Protein AF-A0A136NRE8-F1 (afdb_monomer_lite)

Sequence (111 aa):
MTRDSALFTELLKPHYNDALKYCRALCASWSASDAEDVLQQSFLLAFENFPSLKEEAKFRSWFFKIITTTFYSSIRKHFWKKFLPLDSGTQIKNDIPEVFSRAEQTEHRML

Structure (mmCIF, N/CA/C/O backbone):
data_AF-A0A136NRE8-F1
#
_entry.id   AF-A0A136NRE8-F1
#
loop_
_atom_site.group_PDB
_atom_site.id
_atom_site.type_symbol
_atom_site.label_atom_id
_atom_site.label_alt_id
_atom_site.label_comp_id
_atom_site.label_asym_id
_atom_site.label_entity_id
_atom_site.label_seq_id
_atom_site.pdbx_PDB_ins_code
_atom_site.Cartn_x
_atom_site.Cartn_y
_atom_site.Cartn_z
_atom_site.occupancy
_atom_site.B_iso_or_equiv
_atom_site.auth_seq_id
_atom_site.auth_comp_id
_atom_site.auth_asym_id
_atom_site.auth_atom_id
_atom_site.pdbx_PDB_model_num
ATOM 1 N N . MET A 1 1 ? -1.403 -8.332 22.283 1.00 52.12 1 MET A N 1
ATOM 2 C CA . MET A 1 1 ? -0.708 -8.349 20.976 1.00 52.12 1 MET A CA 1
ATOM 3 C C . MET A 1 1 ? -1.446 -9.130 19.881 1.00 52.12 1 MET A C 1
ATOM 5 O O . MET A 1 1 ? -1.334 -8.734 18.735 1.00 52.12 1 MET A O 1
ATOM 9 N N . THR A 1 2 ? -2.218 -10.190 20.165 1.00 62.53 2 THR A N 1
ATOM 10 C CA . THR A 1 2 ? -2.875 -11.015 19.120 1.00 62.53 2 THR A CA 1
ATOM 11 C C . THR A 1 2 ? -4.143 -10.412 18.495 1.00 62.53 2 THR A C 1
ATOM 13 O O . THR A 1 2 ? -4.429 -10.685 17.333 1.00 62.53 2 THR A O 1
ATOM 16 N N . ARG A 1 3 ? -4.898 -9.581 19.228 1.00 68.12 3 ARG A N 1
ATOM 17 C CA . ARG A 1 3 ? -6.193 -9.044 18.766 1.00 68.12 3 ARG A CA 1
ATOM 18 C C . ARG A 1 3 ? -6.063 -8.064 17.592 1.00 68.12 3 ARG A C 1
A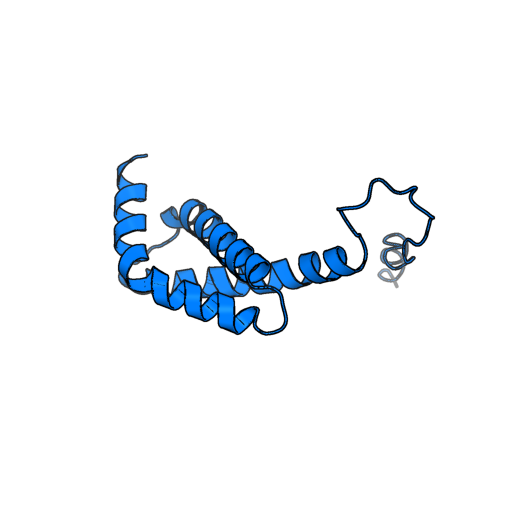TOM 20 O O . ARG A 1 3 ? -6.813 -8.180 16.629 1.00 68.12 3 ARG A O 1
ATOM 27 N N . ASP A 1 4 ? -5.077 -7.172 17.639 1.00 84.62 4 ASP A N 1
ATOM 28 C CA . ASP A 1 4 ? -4.889 -6.138 16.609 1.00 84.62 4 ASP A CA 1
ATOM 29 C C . ASP A 1 4 ? -4.413 -6.733 15.276 1.00 84.62 4 ASP A C 1
ATOM 31 O O . ASP A 1 4 ? -4.764 -6.245 14.206 1.00 84.62 4 ASP A O 1
ATOM 35 N N . SER A 1 5 ? -3.679 -7.850 15.328 1.00 89.94 5 SER A N 1
ATOM 36 C CA . SER A 1 5 ? -3.228 -8.583 14.139 1.00 89.94 5 SER A CA 1
ATOM 37 C C . SER A 1 5 ? -4.369 -9.262 13.385 1.00 89.94 5 SER A C 1
ATOM 39 O O . SER A 1 5 ? -4.426 -9.184 12.153 1.00 89.94 5 SER A O 1
ATOM 41 N N . ALA A 1 6 ? -5.309 -9.876 14.107 1.00 93.31 6 ALA A N 1
ATOM 42 C CA . ALA A 1 6 ? -6.485 -10.483 13.494 1.00 93.31 6 ALA A CA 1
ATOM 43 C C . ALA A 1 6 ? -7.358 -9.423 12.806 1.00 93.31 6 ALA A C 1
ATOM 45 O O . ALA A 1 6 ? -7.687 -9.572 11.630 1.00 93.31 6 ALA A O 1
ATOM 46 N N . LEU A 1 7 ? -7.638 -8.317 13.504 1.00 94.38 7 LEU A N 1
ATOM 47 C CA . LEU A 1 7 ? -8.447 -7.220 12.972 1.00 94.38 7 LEU A CA 1
ATOM 48 C C . LEU A 1 7 ? -7.797 -6.559 11.749 1.00 94.38 7 LEU A C 1
ATOM 50 O O . LEU A 1 7 ? -8.453 -6.370 10.726 1.00 94.38 7 LEU A O 1
ATOM 54 N N . PHE A 1 8 ? -6.495 -6.264 11.811 1.00 95.88 8 PHE A N 1
ATOM 55 C CA . PHE A 1 8 ? -5.757 -5.735 10.662 1.00 95.88 8 PHE A CA 1
ATOM 56 C C . PHE A 1 8 ? -5.891 -6.650 9.440 1.00 95.88 8 PHE A C 1
ATOM 58 O O . PHE A 1 8 ? -6.151 -6.188 8.330 1.00 95.88 8 PHE A O 1
ATOM 65 N N . THR A 1 9 ? -5.753 -7.960 9.652 1.00 95.62 9 THR A N 1
ATOM 66 C CA . THR A 1 9 ? -5.863 -8.954 8.581 1.00 95.62 9 THR A CA 1
ATOM 67 C C . THR A 1 9 ? -7.268 -8.976 7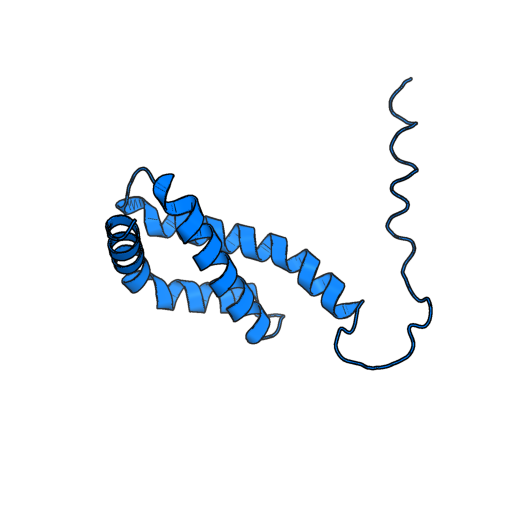.974 1.00 95.62 9 THR A C 1
ATOM 69 O O . THR A 1 9 ? -7.402 -9.071 6.753 1.00 95.62 9 THR A O 1
ATOM 72 N N . GLU A 1 10 ? -8.318 -8.878 8.791 1.00 96.44 10 GLU A N 1
ATOM 73 C CA . GLU A 1 10 ? -9.707 -8.815 8.319 1.00 96.44 10 GLU A CA 1
ATOM 74 C C . GLU A 1 10 ? -9.979 -7.571 7.472 1.00 96.44 10 GLU A C 1
ATOM 76 O O . GLU A 1 10 ? -10.550 -7.692 6.387 1.00 96.44 10 GLU A O 1
ATOM 81 N N . LEU A 1 11 ? -9.499 -6.405 7.911 1.00 96.94 11 LEU A N 1
ATOM 82 C CA . LEU A 1 11 ? -9.633 -5.154 7.160 1.00 96.94 11 LEU A CA 1
ATOM 83 C C . LEU A 1 11 ? -8.789 -5.150 5.877 1.00 96.94 11 LEU A C 1
ATOM 85 O O . LEU A 1 11 ? -9.189 -4.563 4.872 1.00 96.94 11 LEU A O 1
ATOM 89 N N . LEU A 1 12 ? -7.638 -5.828 5.877 1.00 96.81 12 LEU A N 1
ATOM 90 C CA . LEU A 1 12 ? -6.738 -5.872 4.728 1.00 96.81 12 LEU A CA 1
ATOM 91 C C . LEU A 1 12 ? -7.225 -6.801 3.607 1.00 96.81 12 LEU A C 1
ATOM 93 O O . LEU A 1 12 ? -7.123 -6.439 2.431 1.00 96.81 12 LEU A O 1
ATOM 97 N N . LYS A 1 13 ? -7.743 -7.989 3.946 1.00 96.69 13 LYS A N 1
ATOM 98 C CA . LYS A 1 13 ? -8.196 -9.019 2.988 1.00 96.69 13 LYS A CA 1
ATOM 99 C C . LYS A 1 13 ? -8.993 -8.477 1.788 1.00 96.69 13 LYS A C 1
ATOM 101 O O . LYS A 1 13 ? -8.597 -8.779 0.660 1.00 96.69 13 LYS A O 1
ATOM 106 N N . PRO A 1 14 ? -10.063 -7.674 1.961 1.00 97.44 14 PRO A N 1
ATOM 107 C CA . PRO A 1 14 ? -10.851 -7.178 0.830 1.00 97.44 14 PRO A CA 1
ATOM 108 C C . PRO A 1 14 ? -10.082 -6.200 -0.070 1.00 97.44 14 PRO A C 1
ATOM 110 O O . PRO A 1 14 ? -10.443 -6.022 -1.230 1.00 97.44 14 PRO A O 1
ATOM 113 N N . HIS A 1 15 ? -9.021 -5.570 0.434 1.00 97.25 15 HIS A N 1
ATOM 114 C CA . HIS A 1 15 ? -8.256 -4.549 -0.282 1.00 97.25 15 HIS A CA 1
ATOM 115 C C . HIS A 1 15 ? -6.928 -5.056 -0.847 1.00 97.25 15 HIS A C 1
ATOM 117 O O . HIS A 1 15 ? -6.281 -4.329 -1.599 1.00 97.25 15 HIS A O 1
ATOM 123 N N . TYR A 1 16 ? -6.527 -6.290 -0.532 1.00 97.00 16 TYR A N 1
ATOM 124 C CA . TYR A 1 16 ? -5.242 -6.856 -0.946 1.00 97.00 16 TYR A CA 1
ATOM 125 C C . TYR A 1 16 ? -5.038 -6.820 -2.468 1.00 97.00 16 TYR A C 1
ATOM 127 O O . TYR A 1 16 ? -4.032 -6.305 -2.956 1.00 97.00 16 TYR A O 1
ATOM 135 N N . ASN A 1 17 ? -6.019 -7.312 -3.232 1.00 97.50 17 ASN A N 1
ATOM 136 C CA . ASN A 1 17 ? -5.924 -7.362 -4.694 1.00 97.50 17 ASN A CA 1
ATOM 137 C C . ASN A 1 17 ? -5.864 -5.964 -5.321 1.00 97.50 17 ASN A C 1
ATOM 139 O O . ASN A 1 17 ? -5.127 -5.750 -6.284 1.00 97.50 17 ASN A O 1
ATOM 143 N N . ASP A 1 18 ? -6.620 -5.011 -4.776 1.00 97.94 18 ASP A N 1
ATOM 144 C CA . ASP A 1 18 ? -6.610 -3.628 -5.252 1.00 97.94 18 ASP A CA 1
ATOM 145 C C . ASP A 1 18 ? -5.288 -2.937 -4.919 1.00 97.94 18 ASP A C 1
ATOM 147 O O . ASP A 1 18 ? -4.743 -2.229 -5.762 1.00 97.94 18 ASP A O 1
ATOM 151 N N . ALA A 1 19 ? -4.737 -3.181 -3.728 1.00 97.94 19 ALA A N 1
ATOM 152 C CA . ALA A 1 19 ? -3.432 -2.671 -3.324 1.00 97.94 19 ALA A CA 1
ATOM 153 C C . ALA A 1 19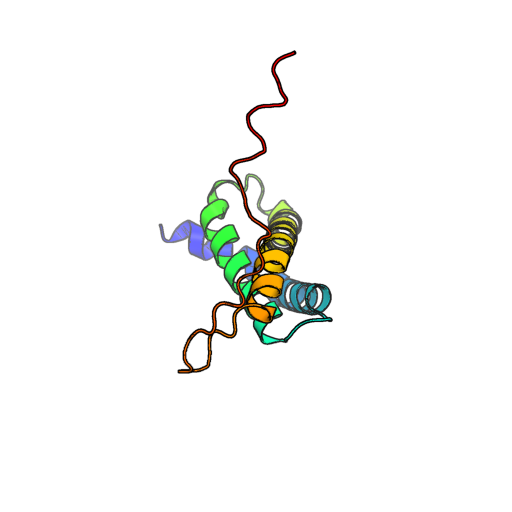 ? -2.314 -3.212 -4.223 1.00 97.94 19 ALA A C 1
ATOM 155 O O . ALA A 1 19 ? -1.486 -2.439 -4.697 1.00 97.94 19 ALA A O 1
ATOM 156 N N . LEU A 1 20 ? -2.334 -4.510 -4.544 1.00 97.31 20 LEU A N 1
ATOM 157 C CA . LEU A 1 20 ? -1.380 -5.114 -5.475 1.00 97.31 20 LEU A CA 1
ATOM 158 C C . LEU A 1 20 ? -1.470 -4.485 -6.873 1.00 97.31 20 LEU A C 1
ATOM 160 O O . LEU A 1 20 ? -0.448 -4.112 -7.452 1.00 97.31 20 LEU A O 1
ATOM 164 N N . LYS A 1 21 ? -2.685 -4.336 -7.420 1.00 98.00 21 LYS A N 1
ATOM 165 C CA . LYS A 1 21 ? -2.901 -3.665 -8.714 1.00 98.00 21 LYS A CA 1
ATOM 166 C C . LYS A 1 21 ? -2.424 -2.214 -8.678 1.00 98.00 21 LYS A C 1
ATOM 168 O O . LYS A 1 21 ? -1.808 -1.756 -9.636 1.00 98.00 21 LYS A O 1
ATOM 173 N N . TYR A 1 22 ? -2.678 -1.512 -7.579 1.00 98.12 22 TYR A N 1
ATOM 174 C CA . TYR A 1 22 ? -2.275 -0.124 -7.400 1.00 98.12 22 TYR A CA 1
ATOM 175 C C . TYR A 1 22 ? -0.751 0.030 -7.332 1.00 98.12 22 TYR A C 1
ATOM 177 O O . TYR A 1 22 ? -0.204 0.842 -8.073 1.00 98.12 22 TYR A O 1
ATOM 185 N N . CYS A 1 23 ? -0.048 -0.797 -6.551 1.00 97.62 23 CYS A N 1
ATOM 186 C CA . CYS A 1 23 ? 1.419 -0.801 -6.520 1.00 97.62 23 CYS A CA 1
ATOM 187 C C . CYS A 1 23 ? 2.016 -1.109 -7.901 1.00 97.62 23 CYS A C 1
ATOM 189 O O . CYS A 1 23 ? 2.933 -0.421 -8.341 1.00 97.62 23 CYS A O 1
ATOM 191 N N . ARG A 1 24 ? 1.457 -2.085 -8.630 1.00 97.31 24 ARG A N 1
ATOM 192 C CA . ARG A 1 24 ? 1.876 -2.392 -10.010 1.00 97.31 24 ARG A CA 1
ATOM 193 C C . ARG A 1 24 ? 1.668 -1.216 -10.963 1.00 97.31 24 ARG A C 1
ATOM 195 O O . ARG A 1 24 ? 2.518 -0.978 -11.811 1.00 97.31 24 ARG A O 1
ATOM 202 N N . ALA A 1 25 ? 0.569 -0.476 -10.818 1.00 97.50 25 ALA A N 1
ATOM 203 C CA . ALA A 1 25 ? 0.307 0.712 -11.624 1.00 97.50 25 ALA A CA 1
ATOM 204 C C . ALA A 1 25 ? 1.277 1.861 -11.293 1.00 97.50 25 ALA A C 1
ATOM 206 O O . ALA A 1 25 ? 1.792 2.501 -12.206 1.00 97.50 25 ALA A O 1
ATOM 207 N N . LEU A 1 26 ? 1.568 2.098 -10.008 1.00 96.12 26 LEU A N 1
ATOM 208 C CA . LEU A 1 26 ? 2.547 3.105 -9.578 1.00 96.12 26 LEU A CA 1
ATOM 209 C C . LEU A 1 26 ? 3.960 2.785 -10.089 1.00 96.12 26 LEU A C 1
ATOM 211 O O . LEU A 1 26 ? 4.679 3.675 -10.537 1.00 96.12 26 LEU A O 1
ATOM 215 N N .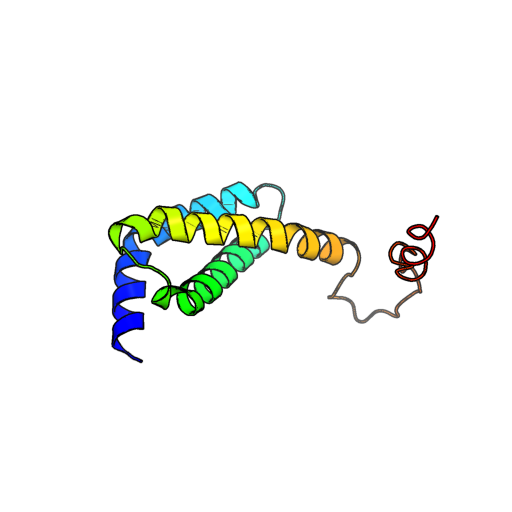 CYS A 1 27 ? 4.337 1.509 -10.063 1.00 95.44 27 CYS A N 1
ATOM 216 C CA . CYS A 1 27 ? 5.640 1.014 -10.497 1.00 95.44 27 CYS A CA 1
ATOM 217 C C . CYS A 1 27 ? 5.649 0.531 -11.958 1.00 95.44 27 CYS A C 1
ATOM 219 O O . CYS A 1 27 ? 6.515 -0.255 -12.328 1.00 95.44 27 CYS A O 1
ATOM 221 N N . ALA A 1 28 ? 4.715 0.981 -12.805 1.00 94.12 28 ALA A N 1
ATOM 222 C CA . ALA A 1 28 ? 4.577 0.478 -14.178 1.00 94.12 28 ALA A CA 1
ATOM 223 C C . ALA A 1 28 ? 5.814 0.727 -15.066 1.00 94.12 28 ALA A C 1
ATOM 225 O O . ALA A 1 28 ? 6.030 0.008 -16.036 1.00 94.12 28 ALA A O 1
ATOM 226 N N . SER A 1 29 ? 6.626 1.738 -14.743 1.00 92.19 29 SER A N 1
ATOM 227 C CA . SER A 1 29 ? 7.897 2.030 -15.420 1.00 92.19 29 SER A CA 1
ATOM 228 C C . SER A 1 29 ? 9.106 1.322 -14.796 1.00 92.19 29 SER A C 1
ATOM 230 O O . SER A 1 29 ? 10.233 1.531 -15.248 1.00 92.19 29 SER A O 1
ATOM 232 N N . TRP A 1 30 ? 8.897 0.528 -13.743 1.00 91.06 30 TRP A N 1
ATOM 233 C CA . TRP A 1 30 ? 9.928 -0.180 -12.983 1.00 91.06 30 TRP A CA 1
ATOM 234 C C . TRP A 1 30 ? 9.744 -1.700 -13.109 1.00 91.06 30 TRP A C 1
ATOM 236 O O . TRP A 1 30 ? 8.983 -2.186 -13.945 1.00 91.06 30 TRP A O 1
ATOM 246 N N . SER A 1 31 ? 10.462 -2.472 -12.290 1.00 90.19 31 SER A N 1
ATOM 247 C CA . SER A 1 31 ? 10.323 -3.930 -12.262 1.00 90.19 31 SER A CA 1
ATOM 248 C C . SER A 1 31 ? 9.115 -4.385 -11.434 1.00 90.19 31 SER A C 1
ATOM 250 O O . SER A 1 31 ? 8.686 -3.706 -10.499 1.00 90.19 31 SER A O 1
ATOM 252 N N . ALA A 1 32 ? 8.604 -5.586 -11.723 1.00 91.31 32 ALA A N 1
ATOM 253 C CA . ALA A 1 32 ? 7.550 -6.200 -10.914 1.00 91.31 32 ALA A CA 1
ATOM 254 C C . ALA A 1 32 ? 7.998 -6.425 -9.457 1.00 91.31 32 ALA A C 1
ATOM 256 O O . ALA A 1 32 ? 7.202 -6.234 -8.541 1.00 91.31 32 ALA A O 1
ATOM 257 N N . SER A 1 33 ? 9.282 -6.740 -9.246 1.00 91.38 33 SER A N 1
ATOM 258 C CA . SER A 1 33 ? 9.879 -6.850 -7.911 1.00 91.38 33 SER A CA 1
ATOM 259 C C . SER A 1 33 ? 9.827 -5.535 -7.137 1.00 91.38 33 SER A C 1
ATOM 261 O O . SER A 1 33 ? 9.480 -5.546 -5.964 1.00 91.38 33 SER A O 1
ATOM 263 N N . ASP A 1 34 ? 10.076 -4.387 -7.782 1.00 92.19 34 ASP A N 1
ATOM 264 C CA . ASP A 1 34 ? 10.008 -3.100 -7.075 1.00 92.19 34 ASP A CA 1
ATOM 265 C C . ASP A 1 34 ? 8.563 -2.795 -6.618 1.00 92.19 34 ASP A C 1
ATOM 267 O O . ASP A 1 34 ? 8.355 -2.197 -5.563 1.00 92.19 34 ASP A O 1
ATOM 271 N N . ALA A 1 35 ? 7.549 -3.232 -7.378 1.00 94.75 35 ALA A N 1
ATOM 272 C CA . ALA A 1 35 ? 6.144 -3.095 -6.987 1.00 94.75 35 ALA A CA 1
ATOM 273 C C . ALA A 1 35 ? 5.787 -3.962 -5.766 1.00 94.75 35 ALA A C 1
ATOM 275 O O . ALA A 1 35 ? 5.030 -3.528 -4.891 1.00 94.75 35 ALA A O 1
ATOM 276 N N . GLU A 1 36 ? 6.318 -5.185 -5.710 1.00 95.56 36 GLU A N 1
ATOM 277 C CA . GLU A 1 36 ? 6.148 -6.096 -4.575 1.00 95.56 36 GLU A CA 1
ATOM 278 C C . GLU A 1 36 ? 6.862 -5.570 -3.325 1.00 95.56 36 GLU A C 1
ATOM 280 O O . GLU A 1 36 ? 6.260 -5.572 -2.249 1.00 95.56 36 GLU A O 1
ATOM 285 N N . ASP A 1 37 ? 8.068 -5.016 -3.474 1.00 95.19 37 ASP A N 1
ATOM 286 C CA . ASP A 1 37 ? 8.814 -4.377 -2.384 1.00 95.19 37 ASP A CA 1
ATOM 287 C C . ASP A 1 37 ? 8.034 -3.199 -1.784 1.00 95.19 37 ASP A C 1
ATOM 289 O O . ASP A 1 37 ? 7.920 -3.071 -0.560 1.00 95.19 37 ASP A O 1
ATOM 293 N N . VAL A 1 38 ? 7.449 -2.342 -2.633 1.00 97.19 38 VAL A N 1
ATOM 294 C CA . VAL A 1 38 ? 6.588 -1.238 -2.177 1.00 97.19 38 VAL A CA 1
ATOM 295 C C . VAL A 1 38 ? 5.399 -1.782 -1.390 1.00 97.19 38 VAL A C 1
ATOM 297 O O . VAL A 1 38 ? 5.134 -1.302 -0.289 1.00 97.19 38 VAL A O 1
ATOM 300 N N . LEU A 1 39 ? 4.710 -2.799 -1.914 1.00 97.81 39 LEU A N 1
ATOM 301 C CA . LEU A 1 39 ? 3.546 -3.389 -1.254 1.00 97.81 39 LEU A CA 1
ATOM 302 C C . LEU A 1 39 ? 3.901 -3.983 0.119 1.00 97.81 39 LEU A C 1
ATOM 304 O O . LEU A 1 39 ? 3.213 -3.707 1.104 1.00 97.81 39 LEU A O 1
ATOM 308 N N . GLN A 1 40 ? 4.982 -4.760 0.199 1.00 96.69 40 GLN A N 1
ATOM 309 C CA . GLN A 1 40 ? 5.447 -5.368 1.447 1.00 96.69 40 GLN A CA 1
ATOM 310 C C . GLN A 1 40 ? 5.827 -4.307 2.482 1.00 96.69 40 GLN A C 1
ATOM 312 O O . GLN A 1 40 ? 5.376 -4.365 3.630 1.00 96.69 40 GLN A O 1
ATOM 317 N N . GLN A 1 41 ? 6.597 -3.295 2.075 1.00 97.69 41 GLN A N 1
ATOM 318 C CA . GLN A 1 41 ? 6.980 -2.200 2.960 1.00 97.69 41 GLN A CA 1
ATOM 319 C C . GLN A 1 41 ? 5.757 -1.415 3.452 1.00 97.69 41 GLN A C 1
ATOM 321 O O . GLN A 1 41 ? 5.718 -0.995 4.611 1.00 97.69 41 GLN A O 1
ATOM 326 N N . SER A 1 42 ? 4.745 -1.227 2.603 1.00 98.19 42 SER A N 1
ATOM 327 C CA . SER A 1 42 ? 3.489 -0.595 3.004 1.00 98.19 42 SER A CA 1
ATOM 328 C C . SER A 1 42 ? 2.704 -1.435 4.004 1.00 98.19 42 SER A C 1
ATOM 330 O O . SER A 1 42 ? 2.129 -0.855 4.920 1.00 98.19 42 SER A O 1
ATOM 332 N N . PHE A 1 43 ? 2.693 -2.767 3.888 1.00 97.44 43 PHE A N 1
ATOM 333 C CA . PHE A 1 43 ? 2.069 -3.627 4.901 1.00 97.44 43 PHE A CA 1
ATOM 334 C C . PHE A 1 43 ? 2.763 -3.525 6.255 1.00 97.44 43 PHE A C 1
ATOM 336 O O . PHE A 1 43 ? 2.072 -3.387 7.260 1.00 97.44 43 PHE A O 1
ATOM 343 N N . LEU A 1 44 ? 4.098 -3.541 6.279 1.00 97.12 44 LEU A N 1
ATOM 344 C CA . LEU A 1 44 ? 4.884 -3.367 7.505 1.00 97.12 44 LEU A CA 1
ATOM 345 C C . LEU A 1 44 ? 4.546 -2.037 8.187 1.00 97.12 44 LEU A C 1
ATOM 347 O O . LEU A 1 44 ? 4.116 -2.022 9.337 1.00 97.12 44 LEU A O 1
ATOM 351 N N . LEU A 1 45 ? 4.634 -0.932 7.440 1.00 97.44 45 LEU A N 1
ATOM 352 C CA . LEU A 1 45 ? 4.323 0.401 7.960 1.00 97.44 45 LEU A CA 1
ATOM 353 C C . LEU A 1 45 ? 2.863 0.522 8.403 1.00 97.44 45 LEU A C 1
ATOM 355 O O . LEU A 1 45 ? 2.581 1.147 9.423 1.00 97.44 45 LEU A O 1
ATOM 359 N N . ALA A 1 46 ? 1.929 -0.056 7.648 1.00 97.38 46 ALA A N 1
ATOM 360 C CA . ALA A 1 46 ? 0.522 -0.055 8.017 1.00 97.38 46 ALA A CA 1
ATOM 361 C C . ALA A 1 46 ? 0.299 -0.836 9.308 1.00 97.38 46 ALA A C 1
ATOM 363 O O . ALA A 1 46 ? -0.373 -0.332 10.197 1.00 97.38 46 ALA A O 1
ATOM 364 N N . PHE A 1 47 ? 0.897 -2.014 9.456 1.00 96.38 47 PHE A N 1
ATOM 365 C CA . PHE A 1 47 ? 0.756 -2.805 10.670 1.00 96.38 47 PHE A CA 1
ATOM 366 C C . PHE A 1 47 ? 1.349 -2.093 11.896 1.00 96.38 47 PHE A C 1
ATOM 368 O O . PHE A 1 47 ? 0.686 -1.997 12.927 1.00 96.38 47 PHE A O 1
ATOM 375 N N . GLU A 1 48 ? 2.541 -1.505 11.766 1.00 95.56 48 GLU A N 1
ATOM 376 C CA . GLU A 1 48 ? 3.179 -0.705 12.825 1.00 95.56 48 GLU A CA 1
ATOM 377 C C . GLU A 1 48 ? 2.328 0.504 13.242 1.00 95.56 48 GLU A C 1
ATOM 379 O O . GLU A 1 48 ? 2.210 0.814 14.427 1.00 95.56 48 GLU A O 1
ATOM 384 N N . ASN A 1 49 ? 1.703 1.178 12.272 1.00 95.88 49 ASN A N 1
ATOM 385 C CA . ASN A 1 49 ? 0.870 2.356 12.512 1.00 95.88 49 ASN A CA 1
ATOM 386 C C . ASN A 1 49 ? -0.608 2.020 12.749 1.00 95.88 49 ASN A C 1
ATOM 388 O O . ASN A 1 49 ? -1.404 2.934 12.967 1.00 95.88 49 ASN A O 1
ATOM 392 N N . PHE A 1 50 ? -0.999 0.746 12.722 1.00 95.81 50 PHE A N 1
ATOM 393 C CA . PHE A 1 50 ? -2.391 0.328 12.850 1.00 95.81 50 PHE A CA 1
ATOM 394 C C . PHE A 1 50 ? -3.072 0.834 14.134 1.00 95.81 50 PHE A C 1
ATOM 396 O O . PHE A 1 50 ? -4.200 1.317 14.027 1.00 95.81 50 PHE A O 1
ATOM 403 N N . PRO A 1 51 ? -2.405 0.883 15.309 1.00 93.62 51 PRO A N 1
ATOM 404 C CA . PRO A 1 51 ? -3.003 1.455 16.520 1.00 93.62 51 PRO A CA 1
ATOM 405 C C . PRO A 1 51 ? -3.400 2.938 16.403 1.00 93.62 51 PRO A C 1
ATOM 407 O O . PRO A 1 51 ? -4.179 3.432 17.214 1.00 93.62 51 PRO A O 1
ATOM 410 N N . SER A 1 52 ? -2.872 3.671 15.413 1.00 92.56 52 SER A N 1
ATOM 411 C CA . SER A 1 52 ? -3.237 5.073 15.158 1.00 92.56 52 SER A CA 1
ATOM 412 C C . SER A 1 52 ? -4.537 5.238 14.359 1.00 92.56 52 SER A C 1
ATOM 414 O O . SER A 1 52 ? -5.070 6.352 14.269 1.00 92.56 52 SER A O 1
ATOM 416 N N . LEU A 1 53 ? -5.059 4.157 13.769 1.00 94.62 53 LEU A N 1
ATOM 417 C CA . LEU A 1 53 ? -6.295 4.185 13.000 1.00 94.62 53 LEU A CA 1
ATOM 418 C C . LEU A 1 53 ? -7.493 4.327 13.948 1.00 94.62 53 LEU A C 1
ATOM 420 O O . LEU A 1 53 ? -7.838 3.412 14.685 1.00 94.62 53 LEU A O 1
ATOM 424 N N . LYS A 1 54 ? -8.151 5.489 13.906 1.00 89.31 54 LYS A N 1
ATOM 425 C CA . LYS A 1 54 ? -9.298 5.794 14.780 1.00 89.31 54 LYS A CA 1
ATOM 426 C C . LYS A 1 54 ? -10.607 5.144 14.329 1.00 89.31 54 LYS A C 1
ATOM 428 O O . LYS A 1 54 ? -11.486 4.915 15.148 1.00 89.31 54 LYS A O 1
ATOM 433 N N . GLU A 1 55 ? -10.756 4.911 13.026 1.00 94.69 55 GLU A N 1
ATOM 434 C CA . GLU A 1 55 ? -11.994 4.435 12.407 1.00 94.69 55 GLU A CA 1
ATOM 435 C C . GLU A 1 55 ? -11.678 3.346 11.378 1.00 94.69 55 GLU A C 1
ATOM 437 O O . GLU A 1 55 ? -11.063 3.619 10.344 1.00 94.69 55 GLU A O 1
ATOM 442 N N . GLU A 1 56 ? -12.150 2.125 11.626 1.00 93.75 56 GLU A N 1
ATOM 443 C CA . GLU A 1 56 ? -11.941 0.968 10.744 1.00 93.75 56 GLU A CA 1
ATOM 444 C C . GLU A 1 56 ? -12.514 1.195 9.334 1.00 93.75 56 GLU A C 1
ATOM 446 O O . GLU A 1 56 ? -11.906 0.809 8.339 1.00 93.75 56 GLU A O 1
ATOM 451 N N . ALA A 1 57 ? -13.626 1.933 9.217 1.00 95.12 57 ALA A N 1
ATOM 452 C CA . ALA A 1 57 ? -14.238 2.288 7.932 1.00 95.12 57 ALA A CA 1
ATOM 453 C C . ALA A 1 57 ? -13.313 3.116 7.016 1.00 95.12 57 ALA A C 1
ATOM 455 O O . ALA A 1 57 ? -13.490 3.139 5.796 1.00 95.12 57 ALA A O 1
ATOM 456 N N . LYS A 1 58 ? -12.305 3.793 7.584 1.00 96.56 58 LYS A N 1
ATOM 457 C CA . LYS A 1 58 ? -11.316 4.586 6.838 1.00 96.56 58 LYS A CA 1
ATOM 458 C C . LYS A 1 58 ? -10.069 3.786 6.469 1.00 96.56 58 LYS A C 1
ATOM 460 O O . LYS A 1 58 ? -9.153 4.356 5.876 1.00 96.56 58 LYS A O 1
ATOM 465 N N . PHE A 1 59 ? -10.031 2.482 6.759 1.00 97.50 59 PHE A N 1
ATOM 466 C CA . PHE A 1 59 ? -8.867 1.637 6.499 1.00 97.50 59 PHE A CA 1
ATOM 467 C C . PHE A 1 59 ? -8.388 1.750 5.050 1.00 97.50 59 PHE A C 1
ATOM 469 O O . PHE A 1 59 ? -7.205 1.975 4.822 1.00 97.50 59 PHE A O 1
ATOM 476 N N . ARG A 1 60 ? -9.293 1.687 4.062 1.00 97.12 60 ARG A N 1
ATOM 477 C CA . ARG A 1 60 ? -8.921 1.774 2.640 1.00 97.12 60 ARG A CA 1
ATOM 478 C C . ARG A 1 60 ? -8.182 3.070 2.305 1.00 97.12 60 ARG A C 1
ATOM 480 O O . ARG A 1 60 ? -7.096 3.027 1.738 1.00 97.12 60 ARG A O 1
ATOM 487 N N . SER A 1 61 ? -8.761 4.228 2.618 1.00 97.56 61 SER A N 1
ATOM 488 C CA . SER A 1 61 ? -8.152 5.520 2.269 1.00 97.56 61 SER A CA 1
ATOM 489 C C . SER A 1 61 ? -6.854 5.759 3.039 1.00 97.56 61 SER A C 1
ATOM 491 O O . SER A 1 61 ? -5.878 6.248 2.468 1.00 97.56 61 SER A O 1
ATOM 493 N N . TRP A 1 62 ? -6.815 5.358 4.309 1.00 98.00 62 TRP A N 1
ATOM 494 C CA . TRP A 1 62 ? -5.617 5.406 5.139 1.00 98.00 62 TRP A CA 1
ATOM 495 C C . TRP A 1 62 ? -4.497 4.505 4.595 1.00 98.00 62 TRP A C 1
ATOM 497 O O . TRP A 1 62 ? -3.372 4.969 4.411 1.00 98.00 62 TRP A O 1
ATOM 507 N N . PHE A 1 63 ? -4.804 3.258 4.244 1.00 98.19 63 PHE A N 1
ATOM 508 C CA . PHE A 1 63 ? -3.824 2.304 3.735 1.00 98.19 63 PHE A CA 1
ATOM 509 C C . PHE A 1 63 ? -3.266 2.720 2.365 1.00 98.19 63 PHE A C 1
ATOM 511 O O . PHE A 1 63 ? -2.055 2.708 2.151 1.00 98.19 63 PHE A O 1
ATOM 518 N N . PHE A 1 64 ? -4.115 3.197 1.452 1.00 98.19 64 PHE A N 1
ATOM 519 C CA . PHE A 1 64 ? -3.663 3.683 0.141 1.00 98.19 64 PHE A CA 1
ATOM 520 C C . PHE A 1 64 ? -2.823 4.967 0.237 1.00 98.19 64 PHE A C 1
ATOM 522 O O . PHE A 1 64 ? -1.938 5.195 -0.597 1.00 98.19 64 PHE A O 1
ATOM 529 N N . LYS A 1 65 ? -3.039 5.789 1.274 1.00 98.12 65 LYS A N 1
ATOM 530 C CA . LYS A 1 65 ? -2.144 6.907 1.592 1.00 98.12 65 LYS A CA 1
ATOM 531 C C . LYS A 1 65 ? -0.759 6.400 1.992 1.00 98.12 65 LYS A C 1
ATOM 533 O O . LYS A 1 65 ? 0.225 6.916 1.468 1.00 98.12 65 LYS A O 1
ATOM 538 N N . ILE A 1 66 ? -0.684 5.375 2.846 1.00 98.12 66 ILE A N 1
ATOM 539 C CA . ILE A 1 66 ? 0.587 4.734 3.220 1.00 98.12 66 ILE A CA 1
ATOM 540 C C . ILE A 1 66 ? 1.298 4.210 1.972 1.00 98.12 66 ILE A C 1
ATOM 542 O O . ILE A 1 66 ? 2.450 4.576 1.770 1.00 98.12 66 ILE A O 1
ATOM 546 N N . ILE A 1 67 ? 0.606 3.473 1.093 1.00 98.44 67 ILE A N 1
ATOM 547 C CA . ILE A 1 67 ? 1.182 2.986 -0.176 1.00 98.44 67 ILE A CA 1
ATOM 548 C C . ILE A 1 67 ? 1.792 4.124 -0.989 1.00 98.44 67 ILE A C 1
ATOM 550 O O . ILE A 1 67 ? 2.944 4.052 -1.412 1.00 98.44 67 ILE A O 1
ATOM 554 N N . THR A 1 68 ? 1.037 5.204 -1.173 1.00 98.12 68 THR A N 1
ATOM 555 C CA . THR A 1 68 ? 1.486 6.349 -1.968 1.00 98.12 68 THR A CA 1
ATOM 556 C C . THR A 1 68 ? 2.723 7.004 -1.345 1.00 98.12 68 THR A C 1
ATOM 558 O O . THR A 1 68 ? 3.695 7.295 -2.041 1.00 98.12 68 THR A O 1
ATOM 561 N N . THR A 1 69 ? 2.743 7.186 -0.022 1.00 97.19 69 THR A N 1
ATOM 562 C CA . THR A 1 69 ? 3.920 7.708 0.687 1.00 97.19 69 THR A CA 1
ATOM 563 C C . THR A 1 69 ? 5.120 6.760 0.587 1.00 97.19 69 THR A C 1
ATOM 565 O O . THR A 1 69 ? 6.242 7.219 0.353 1.00 97.19 69 THR A O 1
ATOM 568 N N . THR A 1 70 ? 4.906 5.447 0.713 1.00 97.56 70 THR A N 1
ATOM 569 C CA . THR A 1 70 ? 5.956 4.433 0.546 1.00 97.56 70 THR A CA 1
ATOM 570 C C . THR A 1 70 ? 6.549 4.487 -0.860 1.00 97.56 70 THR A C 1
ATOM 572 O O . THR A 1 70 ? 7.773 4.522 -0.987 1.00 97.56 70 THR A O 1
ATOM 575 N N . PHE A 1 71 ? 5.709 4.585 -1.892 1.00 96.75 71 PHE A N 1
ATOM 576 C CA . PHE A 1 71 ? 6.136 4.698 -3.285 1.00 96.75 71 PHE A CA 1
ATOM 577 C C . PHE A 1 71 ? 7.021 5.931 -3.526 1.00 96.75 71 PHE A C 1
ATOM 579 O O . PHE A 1 71 ? 8.112 5.823 -4.079 1.00 96.75 71 PHE A O 1
ATOM 586 N N . TYR A 1 72 ? 6.626 7.114 -3.046 1.00 95.19 72 TYR A N 1
ATOM 587 C CA . TYR A 1 72 ? 7.481 8.302 -3.186 1.00 95.19 72 TYR A CA 1
ATOM 588 C C . TYR A 1 72 ? 8.832 8.140 -2.475 1.00 95.19 72 TYR A C 1
ATOM 590 O O . TYR A 1 72 ? 9.863 8.602 -2.970 1.00 95.19 72 TYR A O 1
ATOM 598 N N . SER A 1 73 ? 8.860 7.443 -1.335 1.00 92.75 73 SER A N 1
ATOM 599 C CA . SER A 1 73 ? 10.115 7.117 -0.654 1.00 92.75 73 SER A CA 1
ATOM 600 C C . SER A 1 73 ? 10.972 6.131 -1.460 1.00 92.75 73 SER A C 1
ATOM 602 O O . SER A 1 73 ? 12.199 6.279 -1.502 1.00 92.75 73 SER A O 1
ATOM 604 N N . SER A 1 74 ? 10.351 5.166 -2.149 1.00 92.69 74 SER A N 1
ATOM 605 C CA . SER A 1 74 ? 11.056 4.196 -2.990 1.00 92.69 74 SER A CA 1
ATOM 606 C C . SER A 1 74 ? 11.605 4.797 -4.281 1.00 92.69 74 SER A C 1
ATOM 608 O O . SER A 1 74 ? 12.605 4.277 -4.761 1.00 92.69 74 SER A O 1
ATOM 610 N N . ILE A 1 75 ? 11.070 5.914 -4.800 1.00 92.50 75 ILE A N 1
ATOM 611 C CA . ILE A 1 75 ? 11.651 6.613 -5.972 1.00 92.50 75 ILE A CA 1
ATOM 612 C C . ILE A 1 75 ? 13.133 6.922 -5.740 1.00 92.50 75 ILE A C 1
ATOM 614 O O . ILE A 1 75 ? 13.970 6.659 -6.603 1.00 92.50 75 ILE A O 1
ATOM 618 N N . ARG A 1 76 ? 13.479 7.432 -4.549 1.00 86.00 76 ARG A N 1
ATOM 619 C CA . ARG A 1 76 ? 14.877 7.717 -4.196 1.00 86.00 76 ARG A CA 1
ATOM 620 C C . ARG A 1 76 ? 15.709 6.437 -4.194 1.00 86.00 76 ARG A C 1
ATOM 622 O O . ARG A 1 76 ? 16.782 6.419 -4.778 1.00 86.00 76 ARG A O 1
ATOM 629 N N . LYS A 1 77 ? 15.211 5.360 -3.579 1.00 84.00 77 LYS A N 1
ATOM 630 C CA . LYS A 1 77 ? 15.909 4.062 -3.534 1.00 84.00 77 LYS A CA 1
ATOM 631 C C . LYS A 1 77 ? 16.111 3.470 -4.934 1.00 84.00 77 LYS A C 1
ATOM 633 O O . LYS A 1 77 ? 17.204 3.009 -5.239 1.00 84.00 77 LYS A O 1
ATOM 638 N N . HIS A 1 78 ? 15.089 3.530 -5.786 1.00 85.75 78 HIS A N 1
ATOM 639 C CA . HIS A 1 78 ? 15.142 3.064 -7.170 1.00 85.75 78 HIS A CA 1
ATOM 640 C C . HIS A 1 78 ? 16.159 3.864 -7.995 1.00 85.75 78 HIS A C 1
ATOM 642 O O . HIS A 1 78 ? 16.954 3.274 -8.722 1.00 85.75 78 HIS A O 1
ATOM 648 N N . PHE A 1 79 ? 16.200 5.191 -7.827 1.00 85.94 79 PHE A N 1
ATOM 649 C CA . PHE A 1 79 ? 17.240 6.027 -8.426 1.00 85.94 79 PHE A CA 1
ATOM 650 C C . PHE A 1 79 ? 18.633 5.525 -8.026 1.00 85.94 79 PHE A C 1
ATOM 652 O O . PHE A 1 79 ? 19.425 5.203 -8.903 1.00 85.94 79 PHE A O 1
ATOM 659 N N . TRP A 1 80 ? 18.909 5.343 -6.729 1.00 82.88 80 TRP A N 1
ATOM 660 C CA . TRP A 1 80 ? 20.207 4.834 -6.264 1.00 82.88 80 TRP A CA 1
ATOM 661 C C . TRP A 1 80 ? 20.529 3.417 -6.754 1.00 82.88 80 TRP A C 1
ATOM 663 O O . TRP A 1 80 ? 21.683 3.156 -7.070 1.00 82.88 80 TRP A O 1
ATOM 673 N N . LYS A 1 81 ? 19.540 2.528 -6.902 1.00 80.69 81 LYS A N 1
ATOM 674 C CA . LYS A 1 81 ? 19.719 1.176 -7.474 1.00 80.69 81 LYS A CA 1
ATOM 675 C C . LYS A 1 81 ? 20.250 1.214 -8.914 1.00 80.69 81 LYS A C 1
ATOM 677 O O . LYS A 1 81 ? 20.964 0.306 -9.321 1.00 80.69 81 LYS A O 1
ATOM 682 N N . LYS A 1 82 ? 19.954 2.279 -9.671 1.00 78.00 82 LYS A N 1
ATOM 683 C CA . LYS A 1 82 ? 20.534 2.516 -11.004 1.00 78.00 82 LYS A CA 1
ATOM 684 C C . LYS A 1 82 ? 22.002 2.962 -10.946 1.00 78.00 82 LYS A C 1
ATOM 686 O O . LYS A 1 82 ? 22.750 2.652 -11.867 1.00 78.00 82 LYS A O 1
ATOM 691 N N . PHE A 1 83 ? 22.406 3.690 -9.902 1.00 75.12 83 PHE A N 1
ATOM 692 C CA . PHE A 1 83 ? 23.769 4.230 -9.755 1.00 75.12 83 PHE A CA 1
ATOM 693 C C . PHE A 1 83 ? 24.704 3.347 -8.922 1.00 75.12 83 PHE A C 1
ATOM 695 O O . PHE A 1 83 ? 25.915 3.508 -9.013 1.00 75.12 83 PHE A O 1
ATOM 702 N N . LEU A 1 84 ? 24.167 2.417 -8.131 1.00 69.38 84 LEU A N 1
ATOM 703 C CA . LEU A 1 84 ? 24.935 1.487 -7.313 1.00 69.38 84 LEU A CA 1
ATOM 704 C C . LEU A 1 84 ? 24.501 0.050 -7.633 1.00 69.38 84 LEU A C 1
ATOM 706 O O . LEU A 1 84 ? 23.562 -0.456 -7.012 1.00 69.38 84 LEU A O 1
ATOM 710 N N . PRO A 1 85 ? 25.155 -0.614 -8.604 1.00 61.38 85 PRO A N 1
ATOM 711 C CA . PRO A 1 85 ? 24.922 -2.025 -8.873 1.00 61.38 85 PRO A CA 1
ATOM 712 C C . PRO A 1 85 ? 25.314 -2.830 -7.628 1.00 61.38 85 PRO A C 1
ATOM 714 O O . PRO A 1 85 ? 26.492 -3.014 -7.341 1.00 61.38 85 PRO A O 1
ATOM 717 N N . LEU A 1 86 ? 24.326 -3.284 -6.856 1.00 60.12 86 LEU A N 1
ATOM 718 C CA . LEU A 1 86 ? 24.538 -4.093 -5.646 1.00 60.12 86 LEU A CA 1
ATOM 719 C C . LEU A 1 86 ? 24.744 -5.584 -5.943 1.00 60.12 86 LEU A C 1
ATOM 721 O O . LEU A 1 86 ? 24.714 -6.400 -5.029 1.00 60.12 86 LEU A O 1
ATOM 725 N N . ASP A 1 87 ? 24.985 -5.939 -7.202 1.00 60.50 87 ASP A N 1
ATOM 726 C CA . ASP A 1 87 ? 25.260 -7.313 -7.597 1.00 60.50 87 ASP A CA 1
ATOM 727 C C . ASP A 1 87 ? 26.387 -7.341 -8.623 1.00 60.50 87 ASP A C 1
ATOM 729 O O . ASP A 1 87 ? 26.178 -7.396 -9.831 1.00 60.50 87 ASP A O 1
ATOM 733 N N . SER A 1 88 ? 27.611 -7.167 -8.136 1.00 45.00 88 SER A N 1
ATOM 734 C CA . SER A 1 88 ? 28.839 -7.469 -8.863 1.00 45.00 88 SER A CA 1
ATOM 735 C C . SER A 1 88 ? 29.973 -7.491 -7.850 1.00 45.00 88 SER A C 1
ATOM 737 O O . SER A 1 88 ? 30.333 -6.454 -7.296 1.00 45.00 88 SER A O 1
ATOM 739 N N . GLY A 1 89 ? 30.554 -8.665 -7.603 1.00 54.75 89 GLY A N 1
ATOM 740 C CA . GLY A 1 89 ? 31.869 -8.796 -6.974 1.00 54.75 89 GLY A CA 1
ATOM 741 C C . GLY A 1 89 ? 32.946 -8.169 -7.861 1.00 54.75 89 GLY A C 1
ATOM 742 O O . GLY A 1 89 ? 33.762 -8.862 -8.460 1.00 54.75 89 GLY A O 1
ATOM 743 N N . THR A 1 90 ? 32.912 -6.851 -8.024 1.00 45.81 90 THR A N 1
ATOM 744 C CA . THR A 1 90 ? 33.755 -6.108 -8.954 1.00 45.81 90 THR A CA 1
ATOM 745 C C . THR A 1 90 ? 34.221 -4.832 -8.276 1.00 45.81 90 THR A C 1
ATOM 747 O O . THR A 1 90 ? 33.435 -4.074 -7.718 1.00 45.81 90 THR A O 1
ATOM 750 N N . GLN A 1 91 ? 35.540 -4.663 -8.299 1.00 45.81 91 GLN A N 1
ATOM 751 C CA . GLN A 1 91 ? 36.304 -3.560 -7.731 1.00 45.81 91 GLN A CA 1
ATOM 752 C C . GLN A 1 91 ? 35.597 -2.219 -7.956 1.00 45.81 91 GLN A C 1
ATOM 754 O O . GLN A 1 91 ? 35.380 -1.819 -9.102 1.00 45.81 91 GLN A O 1
ATOM 759 N N . ILE A 1 92 ? 35.266 -1.530 -6.862 1.00 46.78 92 ILE A N 1
ATOM 760 C CA . ILE A 1 92 ? 34.702 -0.180 -6.883 1.00 46.78 92 ILE A CA 1
ATOM 761 C C . ILE A 1 92 ? 35.723 0.737 -7.567 1.00 46.78 92 ILE A C 1
ATOM 763 O O . ILE A 1 92 ? 36.739 1.102 -6.976 1.00 46.78 92 ILE A O 1
ATOM 767 N N . LYS A 1 93 ? 35.478 1.093 -8.832 1.00 46.75 93 LYS A N 1
ATOM 768 C CA . LYS A 1 93 ? 36.072 2.290 -9.430 1.00 46.75 93 LYS A CA 1
ATOM 769 C C . LYS A 1 93 ? 35.276 3.487 -8.915 1.00 46.75 93 LYS A C 1
ATOM 771 O O . LYS A 1 93 ? 34.050 3.446 -8.882 1.00 46.75 93 LYS A O 1
ATOM 776 N N . ASN A 1 94 ? 36.005 4.496 -8.448 1.00 49.34 94 ASN A N 1
ATOM 777 C CA . ASN A 1 94 ? 35.521 5.696 -7.768 1.00 49.34 94 ASN A CA 1
ATOM 778 C C . ASN A 1 94 ? 34.688 6.620 -8.679 1.00 49.34 94 ASN A C 1
ATOM 780 O O . ASN A 1 94 ? 35.070 7.763 -8.898 1.00 49.34 94 ASN A O 1
ATOM 784 N N . ASP A 1 95 ? 33.542 6.157 -9.169 1.00 58.81 95 ASP A N 1
ATOM 785 C CA . ASP A 1 95 ? 32.580 6.977 -9.913 1.00 58.81 95 ASP A CA 1
ATOM 786 C C . ASP A 1 95 ? 31.397 7.353 -9.005 1.00 58.81 95 ASP A C 1
ATOM 788 O O . ASP A 1 95 ? 30.233 7.133 -9.336 1.00 58.81 95 ASP A O 1
ATOM 792 N N . ILE A 1 96 ? 31.684 7.886 -7.812 1.00 58.81 96 ILE A N 1
ATOM 793 C CA . ILE A 1 96 ? 30.650 8.476 -6.952 1.00 58.81 96 ILE A CA 1
ATOM 794 C C . ILE A 1 96 ? 30.381 9.896 -7.476 1.00 58.81 96 ILE A C 1
ATOM 796 O O . ILE A 1 96 ? 31.298 10.717 -7.447 1.00 58.81 96 ILE A O 1
ATOM 800 N N . PRO A 1 97 ? 29.159 10.238 -7.928 1.00 53.84 97 PRO A N 1
ATOM 801 C CA . PRO A 1 97 ? 28.839 11.607 -8.319 1.00 53.84 97 PRO A CA 1
ATOM 802 C C . PRO A 1 97 ? 28.868 12.533 -7.096 1.00 53.84 97 PRO A C 1
ATOM 804 O O . PRO A 1 97 ? 28.230 12.249 -6.079 1.00 53.84 97 PRO A O 1
ATOM 807 N N . GLU A 1 98 ? 29.563 13.663 -7.218 1.00 58.72 98 GLU A N 1
ATOM 808 C CA . GLU A 1 98 ? 29.802 14.687 -6.186 1.00 58.72 98 GLU A CA 1
ATOM 809 C C . GLU A 1 98 ? 28.536 15.519 -5.862 1.00 58.72 98 GLU A C 1
ATOM 811 O O . GLU A 1 98 ? 28.547 16.742 -5.824 1.00 58.72 98 GLU A O 1
ATOM 816 N N . VAL A 1 99 ? 27.381 14.873 -5.680 1.00 56.56 99 VAL A N 1
ATOM 817 C CA . VAL A 1 99 ? 26.071 15.555 -5.573 1.00 56.56 99 VAL A CA 1
ATOM 818 C C . VAL A 1 99 ? 25.661 15.808 -4.113 1.00 56.56 99 VAL A C 1
ATOM 820 O O . VAL A 1 99 ? 24.630 16.414 -3.834 1.00 56.56 99 VAL A O 1
ATOM 823 N N . PHE A 1 100 ? 26.486 15.399 -3.146 1.00 51.03 100 PHE A N 1
ATOM 824 C CA . PHE A 1 100 ? 26.249 15.656 -1.725 1.00 51.03 100 PHE A CA 1
ATOM 825 C C . PHE A 1 100 ? 27.481 16.232 -1.015 1.00 51.03 100 PHE A C 1
ATOM 827 O O . PHE A 1 100 ? 27.906 15.709 0.015 1.00 51.03 100 PHE A O 1
ATOM 834 N N . SER A 1 101 ? 27.992 17.380 -1.478 1.00 51.00 101 SER A N 1
ATOM 835 C CA . SER A 1 101 ? 28.677 18.320 -0.579 1.00 51.00 101 SER A CA 1
ATOM 836 C C . SER A 1 101 ? 27.626 18.983 0.333 1.00 51.00 101 SER A C 1
ATOM 838 O O . SER A 1 101 ? 27.196 20.121 0.171 1.00 51.00 101 SER A O 1
ATOM 840 N N . ARG A 1 102 ? 27.172 18.256 1.362 1.00 49.91 102 ARG A N 1
ATOM 841 C CA . ARG A 1 102 ? 26.300 18.806 2.424 1.00 49.91 102 ARG A CA 1
ATOM 842 C C . ARG A 1 102 ? 26.983 19.947 3.216 1.00 49.91 102 ARG A C 1
ATOM 844 O O . ARG A 1 102 ? 26.353 20.534 4.085 1.00 49.91 102 ARG A O 1
ATOM 851 N N . ALA A 1 1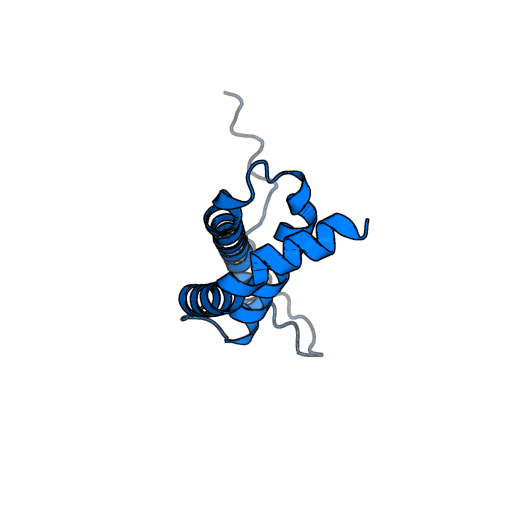03 ? 28.249 20.259 2.935 1.00 46.84 103 ALA A N 1
ATOM 852 C CA . ALA A 1 103 ? 29.037 21.254 3.652 1.00 46.84 103 ALA A CA 1
ATOM 853 C C . ALA A 1 103 ? 28.741 22.720 3.269 1.00 46.84 103 ALA A C 1
ATOM 855 O O . ALA A 1 103 ? 29.088 23.599 4.046 1.00 46.84 103 ALA A O 1
ATO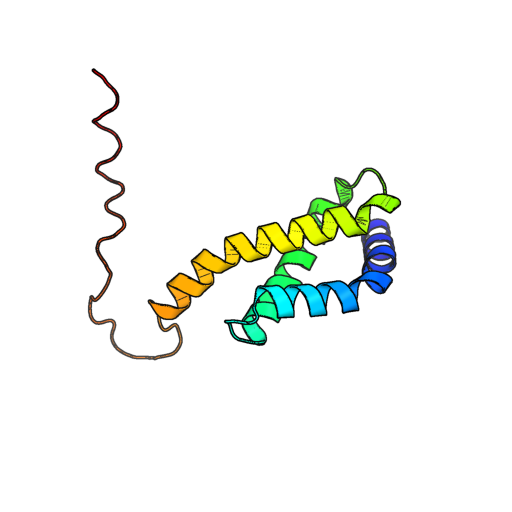M 856 N N . GLU A 1 104 ? 28.063 23.019 2.154 1.00 48.78 104 GLU A N 1
ATOM 857 C CA . GLU A 1 104 ? 27.962 24.416 1.671 1.00 48.78 104 GLU A CA 1
ATOM 858 C C . GLU A 1 104 ? 26.619 25.125 1.941 1.00 48.78 104 GLU A C 1
ATOM 860 O O . GLU A 1 104 ? 26.418 26.257 1.513 1.00 48.78 104 GLU A O 1
ATOM 865 N N . GLN A 1 105 ? 25.683 24.521 2.684 1.00 49.62 105 GLN A N 1
ATOM 866 C CA . GLN A 1 105 ? 24.359 25.134 2.920 1.00 49.62 105 GLN A CA 1
ATOM 867 C C . GLN A 1 105 ? 24.187 25.854 4.270 1.00 49.62 105 GLN A C 1
ATOM 869 O O . GLN A 1 105 ? 23.090 26.340 4.546 1.00 49.62 105 GLN A O 1
ATOM 874 N N . THR A 1 106 ? 25.236 25.987 5.093 1.00 43.84 106 THR A N 1
ATOM 875 C CA . THR A 1 106 ? 25.110 26.610 6.432 1.00 43.84 106 THR A CA 1
ATOM 876 C C . THR A 1 106 ? 25.692 28.019 6.575 1.00 43.84 106 THR A C 1
ATOM 878 O O . THR A 1 106 ? 25.562 28.586 7.654 1.00 43.84 106 THR A O 1
ATOM 881 N N . GLU A 1 107 ? 26.260 28.637 5.532 1.00 46.12 107 GLU A N 1
ATOM 882 C CA . GLU A 1 107 ? 26.793 30.012 5.655 1.00 46.12 107 GLU A CA 1
ATOM 883 C C . GLU A 1 107 ? 25.916 31.110 5.041 1.00 46.12 107 GLU A C 1
ATOM 885 O O . GLU A 1 107 ? 26.016 32.260 5.455 1.00 46.12 107 GLU A O 1
ATOM 890 N N . HIS A 1 108 ? 24.963 30.801 4.155 1.00 43.69 108 HIS A N 1
ATOM 891 C CA . HIS A 1 108 ? 24.185 31.857 3.488 1.00 43.69 108 HIS A CA 1
ATOM 892 C C . HIS A 1 108 ? 22.845 32.215 4.162 1.00 43.69 108 HIS A C 1
ATOM 894 O O . HIS A 1 108 ? 21.903 32.642 3.492 1.00 43.69 108 HIS A O 1
ATOM 900 N N . ARG A 1 109 ? 22.737 32.063 5.491 1.00 45.62 109 ARG A N 1
ATOM 901 C CA . ARG A 1 109 ? 21.564 32.522 6.267 1.00 45.62 109 ARG A CA 1
ATOM 902 C C . ARG A 1 109 ? 21.914 33.313 7.533 1.00 45.62 109 ARG A C 1
ATOM 904 O O . ARG A 1 109 ? 21.214 33.204 8.535 1.00 45.62 109 ARG A O 1
ATOM 911 N N . MET A 1 110 ? 22.955 34.138 7.464 1.00 43.84 110 MET A N 1
ATOM 912 C CA . MET A 1 110 ? 23.063 35.354 8.279 1.00 43.84 110 MET A CA 1
ATOM 913 C C . MET A 1 110 ? 23.693 36.482 7.456 1.00 43.84 110 MET A C 1
ATOM 915 O O . MET A 1 110 ? 24.904 36.672 7.479 1.00 43.84 110 MET A O 1
ATOM 919 N N . LEU A 1 111 ? 22.840 37.217 6.743 1.00 45.09 111 LEU A N 1
ATOM 920 C CA . LEU A 1 111 ? 22.934 38.666 6.567 1.00 45.09 111 LEU A CA 1
ATOM 921 C C . LEU A 1 111 ? 21.524 39.228 6.753 1.00 45.09 111 LEU A C 1
ATOM 923 O O . LEU A 1 111 ? 20.592 38.628 6.167 1.00 45.09 111 LEU A O 1
#

Radius of gyration: 19.3 Å; chains: 1; bounding box: 50×50×36 Å

Foldseek 3Di:
DPPLVVLLCVLCVVCVVVLLVVLCVLQVVHDSVLSVVLSVVLSVVCSVCVVVDPDSVCSNVVSVVSSVVSSVVCVVVVVVCVVDVPDDPDDDDPPDPPPDPVVPPPPPPDD

Secondary structure (DSSP, 8-state):
-HHHHHHHHHHHGGGHHHHHHHHHHHTTTS-HHHHHHHHHHHHHHHHHHGGG-S-GGGHHHHHHHHHHHHHHHHHHHHHHHHHS-SS------S---S---GGGSSSTT--

pLDDT: mean 82.57, std 19.68, range [43.69, 98.44]